Protein AF-A0A412DRZ0-F1 (afdb_monomer_lite)

pLDDT: mean 76.47, std 14.89, range [43.38, 94.06]

Foldseek 3Di:
DFDKDKDKDADPPPPPFAKWKAWPPPRDTFDWDADPRRMIMGIDTPPTDMDMDGPVPDPPPPPPPDDDPPPDDPDPPDDDPDDPDDDDDDD

Radius of gyration: 24.45 Å; chains: 1; bounding box: 36×62×48 Å

Sequence (91 aa):
MAQENKYCVQNFWNDEADLEVFQVDNGVKIKFGKDADGVICFLTKPGKEYIIRSSDYAKKDRTVFAGTPNREVKKLGNRILGKLNGWNDFN

Structure (mmCIF, N/CA/C/O backbone):
data_AF-A0A412DRZ0-F1
#
_entry.id   AF-A0A412DRZ0-F1
#
loop_
_atom_site.group_PDB
_atom_site.id
_atom_site.type_symbol
_atom_site.label_atom_id
_atom_site.label_alt_id
_atom_site.label_comp_id
_atom_site.label_asym_id
_atom_site.label_entity_id
_atom_site.label_seq_id
_atom_site.pdbx_PDB_ins_code
_atom_site.Cartn_x
_atom_site.Cartn_y
_atom_site.Cartn_z
_atom_site.occupancy
_atom_site.B_iso_or_equiv
_atom_site.auth_seq_id
_atom_site.auth_comp_id
_atom_site.auth_asym_id
_atom_site.auth_atom_id
_atom_site.pdbx_PDB_model_num
ATOM 1 N N . MET A 1 1 ? -17.966 4.559 18.828 1.00 52.28 1 MET A N 1
ATOM 2 C CA . MET A 1 1 ? -17.127 5.032 17.704 1.00 52.28 1 MET A CA 1
ATOM 3 C C . MET A 1 1 ? -16.071 3.969 17.453 1.00 52.28 1 MET A C 1
ATOM 5 O O . MET A 1 1 ? -15.502 3.497 18.427 1.00 52.28 1 MET A O 1
ATOM 9 N N . ALA A 1 2 ? -15.891 3.505 16.214 1.00 64.06 2 ALA A N 1
ATOM 10 C CA . ALA A 1 2 ? -14.884 2.482 15.922 1.00 64.06 2 ALA A CA 1
ATOM 11 C C . ALA A 1 2 ? -13.487 3.070 16.161 1.00 64.06 2 ALA A C 1
ATOM 13 O O . ALA A 1 2 ? -13.198 4.153 15.660 1.00 64.06 2 ALA A O 1
ATOM 14 N N . GLN A 1 3 ? -12.660 2.387 16.951 1.00 78.06 3 GLN A N 1
ATOM 15 C CA . GLN A 1 3 ? -11.289 2.812 17.219 1.00 78.06 3 GLN A CA 1
ATOM 16 C C . GLN A 1 3 ? -10.468 2.737 15.927 1.00 78.06 3 GLN A C 1
ATOM 18 O O . GLN A 1 3 ? -10.490 1.714 15.241 1.00 78.06 3 GLN A O 1
ATOM 23 N N . GLU A 1 4 ? -9.775 3.823 15.594 1.00 86.38 4 GLU A N 1
ATOM 24 C CA . GLU A 1 4 ? -8.863 3.886 14.454 1.00 86.38 4 GLU A CA 1
ATOM 25 C C . GLU A 1 4 ? -7.421 3.784 14.957 1.00 86.38 4 GLU A C 1
ATOM 27 O O . GLU A 1 4 ? -7.021 4.505 15.870 1.00 86.38 4 GLU A O 1
ATOM 32 N N . ASN A 1 5 ? -6.648 2.872 1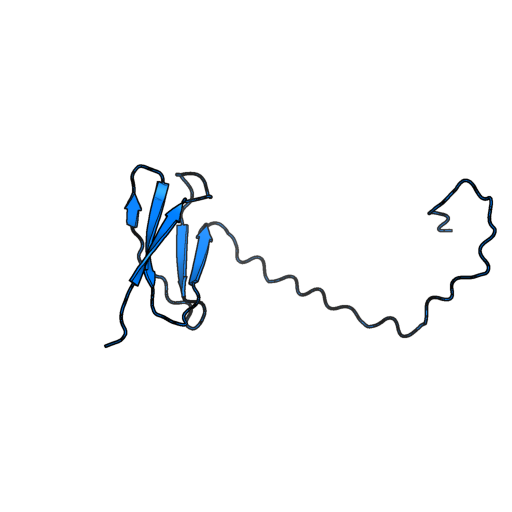4.370 1.00 91.38 5 ASN A N 1
ATOM 33 C CA . ASN A 1 5 ? -5.263 2.606 14.744 1.00 91.38 5 ASN A CA 1
ATOM 34 C C . ASN A 1 5 ? -4.326 3.039 13.618 1.00 91.38 5 ASN A C 1
ATOM 36 O O . ASN A 1 5 ? -4.555 2.714 12.450 1.00 91.38 5 ASN A O 1
ATOM 40 N N . LYS A 1 6 ? -3.243 3.740 13.963 1.00 93.31 6 LYS A N 1
ATOM 41 C CA . LYS A 1 6 ? -2.191 4.089 13.005 1.00 93.31 6 LYS A CA 1
ATOM 42 C C . LYS A 1 6 ? -1.389 2.836 12.653 1.00 93.31 6 LYS A C 1
ATOM 44 O O . LYS A 1 6 ? -0.843 2.187 13.540 1.00 93.31 6 LYS A O 1
ATOM 49 N N . TYR A 1 7 ? -1.301 2.529 11.367 1.00 92.56 7 TYR A N 1
ATOM 50 C CA . TYR A 1 7 ? -0.440 1.488 10.819 1.00 92.56 7 TYR A CA 1
ATOM 51 C C . TYR A 1 7 ? 0.608 2.133 9.916 1.00 92.56 7 TYR A C 1
ATOM 53 O O . TYR A 1 7 ? 0.281 3.052 9.165 1.00 92.56 7 TYR A O 1
ATOM 61 N N . CYS A 1 8 ? 1.852 1.665 10.004 1.00 93.12 8 CYS A N 1
ATOM 62 C CA . CYS A 1 8 ? 2.970 2.145 9.202 1.00 93.12 8 CYS A CA 1
ATOM 63 C C . CYS A 1 8 ? 3.745 0.958 8.632 1.00 93.12 8 CYS A C 1
ATOM 65 O O . CYS A 1 8 ? 3.967 -0.026 9.337 1.00 93.12 8 CYS A O 1
ATOM 67 N N . VAL A 1 9 ? 4.162 1.054 7.373 1.00 91.38 9 VAL A N 1
ATOM 68 C CA . VAL A 1 9 ? 4.921 0.006 6.683 1.00 91.38 9 VAL A CA 1
ATOM 69 C C . VAL A 1 9 ? 5.925 0.626 5.715 1.00 91.38 9 VAL A C 1
ATOM 71 O O . VAL A 1 9 ? 5.664 1.685 5.146 1.00 91.38 9 VAL A O 1
ATOM 74 N N . GLN A 1 10 ? 7.079 -0.022 5.536 1.00 89.94 10 GLN A N 1
ATOM 75 C CA . GLN A 1 10 ? 8.071 0.399 4.549 1.00 89.94 10 GLN A CA 1
ATOM 76 C C . GLN A 1 10 ? 7.474 0.307 3.142 1.00 89.94 10 GLN A C 1
ATOM 78 O O . GLN A 1 10 ? 6.862 -0.703 2.786 1.00 89.94 10 GLN A O 1
ATOM 83 N N . ASN A 1 11 ? 7.657 1.347 2.335 1.00 87.06 11 ASN A N 1
ATOM 84 C CA . ASN A 1 11 ? 7.318 1.287 0.927 1.00 87.06 11 ASN A CA 1
ATOM 85 C C . ASN A 1 11 ? 8.315 0.388 0.183 1.00 87.06 11 ASN A C 1
ATOM 87 O O . ASN A 1 11 ? 9.516 0.648 0.182 1.00 87.06 11 ASN A O 1
ATOM 91 N N . PHE A 1 12 ? 7.800 -0.657 -0.463 1.00 81.31 12 PHE A N 1
ATOM 92 C CA . PHE A 1 12 ? 8.589 -1.598 -1.263 1.00 81.31 12 PHE A CA 1
ATOM 93 C C . PHE A 1 12 ? 8.589 -1.276 -2.763 1.00 81.31 12 PHE A C 1
ATOM 95 O O . PHE A 1 12 ? 9.330 -1.897 -3.522 1.00 81.31 12 PHE A O 1
ATOM 102 N N . TRP A 1 13 ? 7.761 -0.330 -3.202 1.00 76.75 13 TRP A N 1
ATOM 103 C CA . TRP A 1 13 ? 7.748 0.170 -4.572 1.00 76.75 13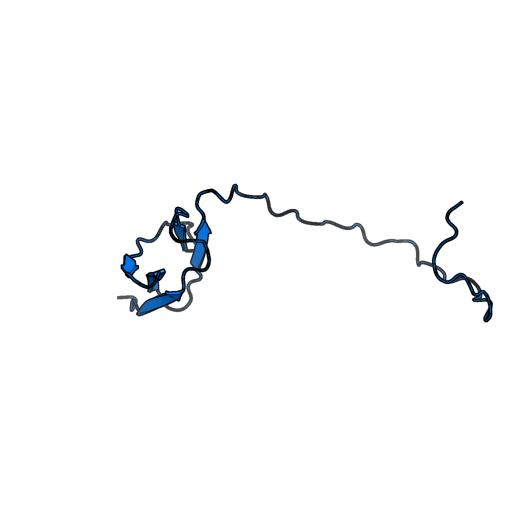 TRP A CA 1
ATOM 104 C C . TRP A 1 13 ? 8.545 1.469 -4.575 1.00 76.75 13 TRP A C 1
ATOM 106 O O . TRP A 1 13 ? 8.233 2.344 -3.782 1.00 76.75 13 TRP A O 1
ATOM 116 N N . ASN A 1 14 ? 9.591 1.572 -5.395 1.00 71.38 14 ASN A N 1
ATOM 117 C CA . ASN A 1 14 ? 10.504 2.725 -5.464 1.00 71.38 14 ASN A CA 1
ATOM 118 C C . ASN A 1 14 ? 9.819 4.088 -5.252 1.00 71.38 14 ASN A C 1
ATOM 120 O O . ASN A 1 14 ? 8.649 4.261 -5.584 1.00 71.38 14 ASN A O 1
ATOM 124 N N . ASP A 1 15 ? 10.561 5.081 -4.759 1.00 69.88 15 ASP A N 1
ATOM 125 C CA . ASP A 1 15 ? 9.990 6.353 -4.295 1.00 69.88 15 ASP A CA 1
ATOM 126 C C . ASP A 1 15 ? 9.131 7.129 -5.304 1.00 69.88 15 ASP A C 1
ATOM 128 O O . ASP A 1 15 ? 8.314 7.945 -4.876 1.00 69.88 15 ASP A O 1
ATOM 132 N N . GLU A 1 16 ? 9.292 6.845 -6.594 1.00 64.75 16 GLU A N 1
ATOM 133 C CA . GLU A 1 16 ? 8.579 7.445 -7.724 1.00 64.75 16 GLU A CA 1
ATOM 134 C C . GLU A 1 16 ? 7.241 6.762 -8.058 1.00 64.75 16 GLU A C 1
ATOM 136 O O . GLU A 1 16 ? 6.477 7.278 -8.867 1.00 64.75 16 GLU A O 1
ATOM 141 N N . ALA A 1 17 ? 6.940 5.600 -7.468 1.00 71.75 17 ALA A N 1
ATOM 142 C CA . ALA A 1 17 ? 5.706 4.884 -7.756 1.00 71.75 17 ALA A CA 1
ATOM 143 C C . ALA A 1 17 ? 4.506 5.573 -7.092 1.00 71.75 17 ALA A C 1
ATOM 145 O O . ALA A 1 17 ? 4.431 5.682 -5.865 1.00 71.75 17 ALA A O 1
ATOM 146 N N . ASP A 1 18 ? 3.515 5.954 -7.896 1.00 82.56 18 ASP A N 1
ATOM 147 C CA . ASP A 1 18 ? 2.230 6.423 -7.388 1.00 82.56 18 ASP A CA 1
ATOM 148 C C . ASP A 1 18 ? 1.521 5.273 -6.665 1.00 82.56 18 ASP A C 1
ATOM 150 O O . ASP A 1 18 ? 1.171 4.264 -7.277 1.00 82.56 18 ASP A O 1
ATOM 154 N N . LEU A 1 19 ? 1.311 5.407 -5.355 1.00 87.88 19 LEU A N 1
ATOM 155 C CA . LEU A 1 19 ? 0.697 4.379 -4.514 1.00 87.88 19 LEU A CA 1
ATOM 156 C C . LEU A 1 19 ? -0.762 4.677 -4.193 1.00 87.88 19 LEU A C 1
ATOM 158 O O . LEU A 1 19 ? -1.200 5.821 -4.057 1.00 87.88 19 LEU A O 1
ATOM 162 N N . GLU A 1 20 ? -1.511 3.607 -3.969 1.00 90.94 20 GLU A N 1
ATOM 163 C CA . GLU A 1 20 ? -2.886 3.665 -3.518 1.00 90.94 20 GLU A CA 1
ATOM 164 C C . GLU A 1 20 ? -3.140 2.648 -2.406 1.00 90.94 20 GLU A C 1
ATOM 166 O O . GLU A 1 20 ? -2.692 1.500 -2.473 1.00 90.94 20 GLU A O 1
ATOM 171 N N . VAL A 1 21 ? -3.914 3.066 -1.404 1.00 91.62 21 VAL A N 1
ATOM 172 C CA . VAL A 1 21 ? -4.391 2.202 -0.321 1.00 91.62 21 VAL A CA 1
ATOM 173 C C . VAL A 1 21 ? -5.909 2.123 -0.402 1.00 91.62 21 VAL A C 1
ATOM 175 O O . VAL A 1 21 ? -6.575 3.158 -0.448 1.00 91.62 21 VAL A O 1
ATOM 178 N N . PHE A 1 22 ? -6.468 0.914 -0.402 1.00 92.44 22 PHE A N 1
ATOM 179 C CA . PHE A 1 22 ? -7.916 0.693 -0.427 1.00 92.44 22 PHE A CA 1
ATOM 180 C C . PHE A 1 22 ? -8.345 -0.310 0.627 1.00 92.44 22 PHE A C 1
ATOM 182 O O . PHE A 1 22 ? -7.635 -1.277 0.899 1.00 92.44 22 PHE A O 1
ATOM 189 N N . GLN A 1 23 ? -9.538 -0.117 1.174 1.00 91.81 23 GLN A N 1
ATOM 190 C CA . GLN A 1 23 ? -10.185 -1.118 2.011 1.00 91.81 23 GLN A CA 1
ATOM 191 C C . GLN A 1 23 ? -10.848 -2.187 1.126 1.00 91.81 23 GLN A C 1
ATOM 193 O O . GLN A 1 23 ? -11.502 -1.863 0.135 1.00 91.81 23 GLN A O 1
ATOM 198 N N . VAL A 1 24 ? -10.660 -3.466 1.457 1.00 89.31 24 VAL A N 1
ATOM 199 C CA . VAL A 1 24 ? -11.089 -4.592 0.602 1.00 89.31 24 VAL A CA 1
ATOM 200 C C . VAL A 1 24 ? -12.610 -4.712 0.507 1.00 89.31 24 VAL A C 1
ATOM 202 O O . VAL A 1 24 ? -13.137 -5.040 -0.551 1.00 89.31 24 VAL A O 1
ATOM 205 N N . ASP A 1 25 ? -13.321 -4.444 1.601 1.00 88.38 25 ASP A N 1
ATOM 206 C CA . ASP A 1 25 ? -14.762 -4.698 1.715 1.00 88.38 25 ASP A CA 1
ATOM 207 C C . ASP A 1 25 ? -15.634 -3.739 0.890 1.00 88.38 25 ASP A C 1
ATOM 209 O O . ASP A 1 25 ? -16.680 -4.142 0.389 1.00 88.38 25 ASP A O 1
ATOM 213 N N . ASN A 1 26 ? -15.220 -2.481 0.748 1.00 86.50 26 ASN A N 1
ATOM 214 C CA . ASN A 1 26 ? -15.984 -1.423 0.087 1.00 86.50 26 ASN A CA 1
ATOM 215 C C . ASN A 1 26 ? -15.219 -0.754 -1.068 1.00 86.50 26 ASN A C 1
ATOM 217 O O . ASN A 1 26 ? -15.786 0.085 -1.765 1.00 86.50 26 ASN A O 1
ATOM 221 N N . GLY A 1 27 ? -13.942 -1.097 -1.271 1.00 86.38 27 GLY A N 1
ATOM 222 C CA . GLY A 1 27 ? -13.089 -0.504 -2.302 1.00 86.38 27 GLY A CA 1
ATOM 223 C C . GLY A 1 27 ? -12.769 0.977 -2.081 1.00 86.38 27 GLY A C 1
ATOM 224 O O . GLY A 1 27 ? -12.288 1.635 -3.002 1.00 86.38 27 GLY A O 1
ATOM 225 N N . VAL A 1 28 ? -13.042 1.528 -0.894 1.00 91.12 28 VAL A N 1
ATOM 226 C CA . VAL A 1 28 ? -12.827 2.949 -0.598 1.00 91.12 28 VAL A CA 1
ATOM 227 C C . VAL A 1 28 ? -11.334 3.232 -0.501 1.00 91.12 28 VAL A C 1
ATOM 229 O O . VAL A 1 28 ? -10.605 2.557 0.230 1.00 91.12 28 VAL A O 1
ATOM 232 N N . LYS A 1 29 ? -10.888 4.262 -1.230 1.00 92.06 29 LYS A N 1
ATOM 233 C CA . LYS A 1 29 ? -9.509 4.755 -1.180 1.00 92.06 29 LYS A CA 1
ATOM 234 C C . LYS A 1 29 ? -9.254 5.469 0.142 1.00 92.06 29 LYS A C 1
ATOM 236 O O . LYS A 1 29 ? -10.028 6.335 0.548 1.00 92.06 29 LYS A O 1
ATOM 241 N N . ILE A 1 30 ? -8.144 5.135 0.784 1.00 92.38 30 ILE A N 1
ATOM 242 C CA . ILE A 1 30 ? -7.720 5.708 2.057 1.00 92.38 30 ILE A CA 1
ATOM 243 C C . ILE A 1 30 ? -6.547 6.643 1.818 1.00 92.38 30 ILE A C 1
ATOM 245 O O . ILE A 1 30 ? -5.636 6.355 1.043 1.00 92.38 30 ILE A O 1
ATOM 249 N N . LYS A 1 31 ? -6.582 7.790 2.497 1.00 91.44 31 LYS A N 1
ATOM 250 C CA . LYS A 1 31 ? -5.462 8.728 2.510 1.00 91.44 31 LYS A CA 1
ATOM 251 C C . LYS A 1 31 ? -4.345 8.162 3.381 1.00 91.44 31 LYS A C 1
ATOM 253 O O . LYS A 1 31 ? -4.595 7.733 4.506 1.00 91.44 31 LYS A O 1
ATOM 258 N N . PHE A 1 32 ? -3.125 8.212 2.875 1.00 92.00 32 PHE A N 1
ATOM 259 C CA . PHE A 1 32 ? -1.922 7.858 3.616 1.00 92.00 32 PHE A CA 1
ATOM 260 C C . PHE A 1 32 ? -0.935 9.027 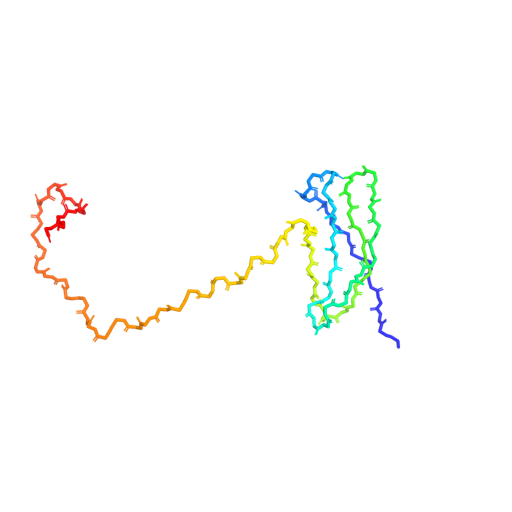3.566 1.00 92.00 32 PHE A C 1
ATOM 262 O O . PHE A 1 32 ? -1.000 9.865 2.666 1.00 92.00 32 PHE A O 1
ATOM 269 N N . GLY A 1 33 ? -0.050 9.095 4.555 1.00 90.12 33 GLY A N 1
ATOM 270 C CA . GLY A 1 33 ? 1.129 9.959 4.532 1.00 90.12 33 GLY A CA 1
ATOM 271 C C . GLY A 1 33 ? 2.371 9.143 4.187 1.00 90.12 33 GLY A C 1
ATOM 272 O O . GLY A 1 33 ? 2.433 7.964 4.540 1.00 90.12 33 GLY A O 1
ATOM 273 N N . LYS A 1 34 ? 3.343 9.768 3.519 1.00 87.69 34 LYS A N 1
ATOM 274 C CA . LYS A 1 34 ? 4.673 9.207 3.253 1.00 87.69 34 LYS A CA 1
ATOM 275 C C . LYS A 1 34 ? 5.705 10.002 4.054 1.00 87.69 34 LYS A C 1
ATOM 277 O O . LYS A 1 34 ? 5.675 11.230 4.016 1.00 87.69 34 LYS A O 1
ATOM 282 N N . ASP A 1 35 ? 6.558 9.306 4.790 1.00 84.19 35 ASP A N 1
ATOM 283 C CA . ASP A 1 35 ? 7.685 9.894 5.518 1.00 84.19 35 ASP A CA 1
ATOM 284 C C . ASP A 1 35 ? 8.942 9.977 4.630 1.00 84.19 35 ASP A C 1
ATOM 286 O O . ASP A 1 35 ? 8.996 9.354 3.565 1.00 84.19 35 ASP A O 1
ATOM 290 N N . ALA A 1 36 ? 9.957 10.723 5.071 1.00 75.62 36 ALA A N 1
ATOM 291 C CA . ALA A 1 36 ? 11.223 10.919 4.363 1.00 75.62 36 ALA A CA 1
ATOM 292 C C . ALA A 1 36 ? 11.985 9.603 4.115 1.00 75.62 36 ALA A C 1
ATOM 294 O O . ALA A 1 36 ? 12.637 9.466 3.085 1.00 75.62 36 ALA A O 1
ATOM 295 N N . ASP A 1 37 ? 11.829 8.615 5.000 1.00 83.44 37 ASP A N 1
ATOM 296 C CA . ASP A 1 37 ? 12.465 7.293 4.893 1.00 83.44 37 ASP A CA 1
ATOM 297 C C . ASP A 1 37 ? 11.681 6.304 4.006 1.00 83.44 37 ASP A C 1
ATOM 299 O O . ASP A 1 37 ? 11.913 5.093 4.025 1.00 83.44 37 ASP A O 1
ATOM 303 N N . GLY A 1 38 ? 10.686 6.790 3.257 1.00 84.06 38 GLY A N 1
ATOM 304 C CA . GLY A 1 38 ? 9.851 5.944 2.407 1.00 84.06 38 GLY A CA 1
ATOM 305 C C . GLY A 1 38 ? 8.873 5.070 3.196 1.00 84.06 38 GLY A C 1
ATOM 306 O O . GLY A 1 38 ? 8.367 4.083 2.674 1.00 84.06 38 GLY A O 1
AT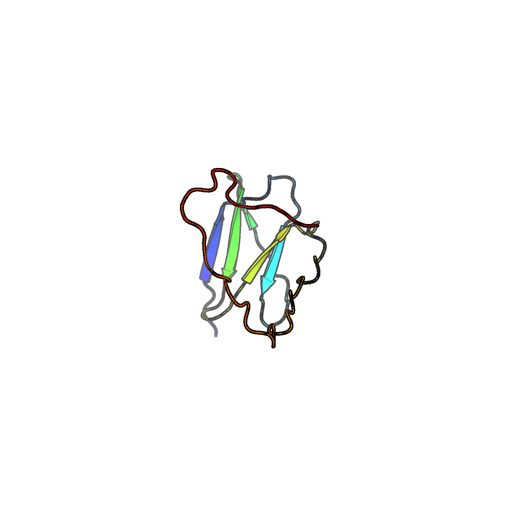OM 307 N N . VAL A 1 39 ? 8.565 5.407 4.449 1.00 90.06 39 VAL A N 1
ATOM 308 C CA . VAL A 1 39 ? 7.526 4.723 5.233 1.00 90.06 39 VAL A CA 1
ATOM 309 C C . VAL A 1 39 ? 6.162 5.315 4.891 1.00 90.06 39 VAL A C 1
ATOM 311 O O . VAL A 1 39 ? 5.983 6.531 4.910 1.00 90.06 39 VAL A O 1
ATOM 314 N N . ILE A 1 40 ? 5.175 4.466 4.613 1.00 92.38 40 ILE A N 1
ATOM 315 C CA . ILE A 1 40 ? 3.784 4.887 4.427 1.00 92.38 40 ILE A CA 1
ATOM 316 C C . ILE A 1 40 ? 2.973 4.602 5.687 1.00 92.38 40 ILE A C 1
ATOM 318 O O . ILE A 1 40 ? 3.064 3.519 6.263 1.00 92.38 40 ILE A O 1
ATOM 322 N N . CYS A 1 41 ? 2.153 5.563 6.107 1.00 93.19 41 CYS A N 1
ATOM 323 C CA . CYS A 1 41 ? 1.309 5.446 7.292 1.00 93.19 41 CYS A CA 1
ATOM 324 C C . CYS A 1 41 ? -0.145 5.825 6.997 1.00 93.19 41 CYS A C 1
ATOM 326 O O . CYS A 1 41 ? -0.414 6.847 6.363 1.00 93.19 41 CYS A O 1
ATOM 328 N N . PHE A 1 42 ? -1.094 5.045 7.513 1.00 93.88 42 PHE A N 1
ATOM 329 C CA . PHE A 1 42 ? -2.532 5.287 7.368 1.00 93.88 42 PHE A CA 1
ATOM 330 C C . PHE A 1 42 ? -3.323 4.768 8.574 1.00 93.88 42 PHE A C 1
ATOM 332 O O . PHE A 1 42 ? -2.812 4.014 9.404 1.00 93.88 42 PHE A O 1
ATOM 339 N N . LEU A 1 43 ? -4.576 5.213 8.696 1.00 94.06 43 LEU A N 1
ATOM 340 C CA . LEU A 1 43 ? -5.485 4.775 9.754 1.00 94.06 43 LEU A CA 1
ATOM 341 C C . LEU A 1 43 ? -6.222 3.500 9.339 1.00 94.06 43 LEU A C 1
ATOM 343 O O . LEU A 1 43 ? -6.725 3.386 8.221 1.00 94.06 43 LEU A O 1
ATOM 347 N N . THR A 1 44 ? -6.303 2.553 10.267 1.00 93.25 44 THR A N 1
ATOM 348 C CA . THR A 1 44 ? -6.927 1.238 10.091 1.00 93.25 44 THR A CA 1
ATOM 349 C C . THR A 1 44 ? -8.016 1.016 11.128 1.00 93.25 44 THR A C 1
ATOM 351 O O . THR A 1 44 ? -7.989 1.600 12.211 1.00 93.25 44 THR A O 1
ATOM 354 N N . LYS A 1 45 ? -8.981 0.154 10.808 1.00 92.44 45 LYS A N 1
ATOM 355 C CA . LYS A 1 45 ? -10.045 -0.275 11.719 1.00 92.44 45 LYS A CA 1
ATOM 356 C C . LYS A 1 45 ? -9.874 -1.760 12.048 1.00 92.44 45 LYS A C 1
ATOM 358 O O . LYS A 1 45 ? -9.534 -2.533 11.151 1.00 92.44 45 LYS A O 1
ATOM 363 N N . PRO A 1 46 ? -10.126 -2.185 13.299 1.00 90.75 46 PRO A N 1
ATOM 364 C CA . PRO A 1 46 ? -10.077 -3.594 13.672 1.00 90.75 46 PRO A CA 1
ATOM 365 C C . PRO A 1 46 ? -10.969 -4.466 12.779 1.00 90.75 46 PRO A C 1
ATOM 367 O O . PRO A 1 46 ? -12.097 -4.089 12.458 1.00 90.75 46 PRO A O 1
ATOM 370 N N . GLY A 1 47 ? -10.460 -5.639 12.390 1.00 90.00 47 GLY A N 1
ATOM 371 C CA . GLY A 1 47 ? -11.194 -6.607 11.567 1.00 90.00 47 GLY A CA 1
ATOM 372 C C . GLY A 1 47 ? -11.403 -6.188 10.108 1.00 90.00 47 GLY A C 1
ATOM 373 O O . GLY A 1 47 ? -12.276 -6.744 9.444 1.00 90.00 47 GLY A O 1
ATOM 374 N N . LYS A 1 48 ? -10.652 -5.197 9.611 1.00 91.50 48 LYS A N 1
ATOM 375 C CA . LYS A 1 48 ? -10.687 -4.761 8.210 1.00 91.50 48 LYS A CA 1
ATOM 376 C C . LYS A 1 48 ? -9.390 -5.102 7.493 1.00 91.50 48 LYS A C 1
ATOM 378 O O . LYS A 1 48 ? -8.311 -5.029 8.074 1.00 91.50 48 LYS A O 1
ATOM 383 N N . GLU A 1 49 ? -9.522 -5.436 6.216 1.00 93.50 49 GLU A N 1
ATOM 384 C CA . GLU A 1 49 ? -8.403 -5.712 5.322 1.00 93.50 49 GLU A CA 1
ATOM 385 C C . GLU A 1 49 ? -8.161 -4.536 4.380 1.00 93.50 49 GLU A C 1
ATOM 387 O O . GLU A 1 49 ? -9.099 -3.864 3.932 1.00 93.50 49 GLU A O 1
ATOM 392 N N . TYR A 1 50 ? -6.888 -4.322 4.057 1.00 93.06 50 TYR A N 1
ATOM 393 C CA . TYR A 1 50 ? -6.428 -3.225 3.221 1.00 93.06 50 TYR A CA 1
ATOM 394 C C . TYR A 1 50 ? -5.450 -3.742 2.168 1.00 93.06 50 TYR A C 1
ATOM 396 O O . TYR A 1 50 ? -4.632 -4.617 2.445 1.00 93.06 50 TYR A O 1
ATOM 404 N N . ILE A 1 51 ? -5.528 -3.184 0.964 1.00 91.25 51 ILE A N 1
ATOM 405 C CA . ILE A 1 51 ? -4.607 -3.459 -0.139 1.00 91.25 51 ILE A CA 1
ATOM 406 C C . ILE A 1 51 ? -3.797 -2.198 -0.397 1.00 91.25 51 ILE A C 1
ATOM 408 O O . ILE A 1 51 ? -4.368 -1.125 -0.586 1.00 91.25 51 ILE A O 1
ATOM 412 N N . ILE A 1 52 ? -2.479 -2.361 -0.450 1.00 90.25 52 ILE A N 1
ATOM 413 C CA . ILE A 1 52 ? -1.524 -1.343 -0.882 1.00 90.25 52 ILE A CA 1
ATOM 414 C C . ILE A 1 52 ? -1.001 -1.789 -2.243 1.00 90.25 52 ILE A C 1
ATOM 416 O O . ILE A 1 52 ? -0.568 -2.934 -2.390 1.00 90.25 52 ILE A O 1
ATOM 420 N N . ARG A 1 53 ? -1.074 -0.918 -3.248 1.00 87.62 53 ARG A N 1
ATOM 421 C CA . ARG A 1 53 ? -0.577 -1.212 -4.597 1.00 87.62 53 ARG A CA 1
ATOM 422 C C . ARG A 1 53 ? -0.064 0.048 -5.283 1.00 87.62 53 ARG A C 1
ATOM 424 O O . ARG A 1 53 ? -0.491 1.147 -4.942 1.00 87.62 53 ARG A O 1
ATOM 431 N N . SER A 1 54 ? 0.778 -0.128 -6.296 1.00 86.50 54 SER A N 1
ATOM 432 C CA . SER A 1 54 ? 1.036 0.928 -7.278 1.00 86.50 54 SER A CA 1
ATOM 433 C C . SER A 1 54 ? -0.217 1.173 -8.131 1.00 86.50 54 SER A C 1
ATOM 435 O O . SER A 1 54 ? -0.941 0.233 -8.463 1.00 86.50 54 SER A O 1
ATOM 437 N N . SER A 1 55 ? -0.489 2.433 -8.453 1.00 79.06 55 SER A N 1
ATOM 438 C CA . SER A 1 55 ? -1.590 2.882 -9.309 1.00 79.06 55 SER A CA 1
ATOM 439 C C . SER A 1 55 ? -1.426 2.397 -10.755 1.00 79.06 55 SER A C 1
ATOM 441 O O . SER A 1 55 ? -2.410 1.995 -11.375 1.00 79.06 55 SER A O 1
ATOM 443 N N . ASP A 1 56 ? -0.180 2.301 -11.232 1.00 73.44 56 ASP A N 1
ATOM 444 C CA . ASP A 1 56 ? 0.191 1.733 -12.535 1.00 73.44 56 ASP A CA 1
ATOM 445 C C . ASP A 1 56 ? 0.034 0.213 -12.592 1.00 73.44 56 ASP A C 1
ATOM 447 O O . ASP A 1 56 ? 0.166 -0.400 -13.657 1.00 73.44 56 ASP A O 1
ATOM 451 N N . TYR A 1 57 ? -0.265 -0.427 -11.455 1.00 67.00 57 TYR A N 1
ATOM 452 C CA . TYR A 1 57 ? -0.687 -1.815 -11.444 1.00 67.00 57 TYR A CA 1
ATOM 453 C C . TYR A 1 57 ? -2.066 -1.890 -12.100 1.00 67.00 57 TYR A C 1
ATOM 455 O O . TYR A 1 57 ? -3.106 -1.891 -11.431 1.00 67.00 57 TYR A O 1
ATOM 463 N N . ALA A 1 58 ? -2.063 -1.970 -13.436 1.00 56.62 58 ALA A N 1
ATOM 464 C CA . ALA A 1 58 ? -3.202 -2.393 -14.225 1.00 56.62 58 ALA A CA 1
ATOM 465 C C . ALA A 1 58 ? -3.826 -3.569 -13.480 1.00 56.62 58 ALA A C 1
ATOM 467 O O . ALA A 1 58 ? -3.100 -4.491 -13.093 1.00 56.62 58 ALA A O 1
ATOM 468 N N . LYS A 1 59 ? -5.138 -3.505 -13.215 1.00 57.56 59 LYS A N 1
ATOM 469 C CA . LYS A 1 59 ? -5.911 -4.641 -12.704 1.00 57.56 59 LYS A CA 1
ATOM 470 C C . LYS A 1 59 ? -5.617 -5.812 -13.641 1.00 57.56 59 LYS A C 1
ATOM 472 O O . LYS A 1 59 ? -6.293 -5.979 -14.647 1.00 57.56 59 LYS A O 1
ATOM 477 N N . LYS A 1 60 ? -4.581 -6.600 -13.354 1.00 52.38 60 LYS A N 1
ATOM 478 C CA . LYS A 1 60 ? -4.430 -7.912 -13.945 1.00 52.38 60 LYS A CA 1
ATOM 479 C C . LYS A 1 60 ? -5.636 -8.636 -13.403 1.00 52.38 60 LYS A C 1
ATOM 481 O O . LYS A 1 60 ? -5.696 -8.907 -12.200 1.00 52.38 60 LYS A O 1
ATOM 486 N N . ASP A 1 61 ? -6.635 -8.818 -14.260 1.00 57.00 61 ASP A N 1
ATOM 487 C CA . ASP A 1 61 ? -7.748 -9.698 -13.967 1.00 57.00 61 ASP A CA 1
ATOM 488 C C . ASP A 1 61 ? -7.153 -10.948 -13.341 1.00 57.00 61 ASP A C 1
ATOM 490 O O . ASP A 1 61 ? -6.172 -11.498 -13.856 1.00 57.00 61 ASP A O 1
ATOM 494 N N . ARG A 1 62 ? -7.665 -11.327 -12.164 1.00 57.94 62 ARG A N 1
ATOM 495 C CA . ARG A 1 62 ? -7.215 -12.546 -11.498 1.00 57.94 62 ARG A CA 1
ATOM 496 C C . ARG A 1 62 ? -7.329 -13.649 -12.538 1.00 57.94 62 ARG A C 1
ATOM 498 O O . ARG A 1 62 ? -8.440 -14.016 -12.913 1.00 57.94 62 ARG A O 1
ATOM 505 N N . THR A 1 63 ? -6.199 -14.159 -13.018 1.00 57.81 63 THR A N 1
ATOM 506 C CA . THR A 1 63 ? -6.193 -15.343 -13.866 1.00 57.81 63 THR A CA 1
ATOM 507 C C . THR A 1 63 ? -6.622 -16.494 -12.971 1.00 57.81 63 THR A C 1
ATOM 509 O O . THR A 1 63 ? -5.823 -17.075 -12.239 1.00 57.81 63 THR A O 1
ATOM 512 N N . VAL A 1 64 ? -7.926 -16.755 -12.941 1.00 63.75 64 VAL A N 1
ATOM 513 C CA . VAL A 1 64 ? -8.478 -17.915 -12.258 1.00 63.75 64 VAL A CA 1
ATOM 514 C C . VAL A 1 64 ? -8.152 -19.103 -13.144 1.00 63.75 64 VAL A C 1
ATOM 516 O O . VAL A 1 64 ? -8.792 -19.329 -14.168 1.00 63.75 64 VAL A O 1
ATOM 519 N N . PHE A 1 65 ? -7.114 -19.845 -12.770 1.00 66.12 65 PHE A N 1
ATOM 520 C CA . PHE A 1 65 ? -6.817 -21.121 -13.398 1.00 66.12 65 PHE A CA 1
ATOM 521 C C . PHE A 1 65 ? -7.912 -22.111 -12.996 1.00 66.12 65 PHE A C 1
ATOM 523 O O . PHE A 1 65 ? -7.891 -22.680 -11.906 1.00 66.12 65 PHE A O 1
ATOM 530 N N . ALA A 1 66 ? -8.902 -22.277 -13.866 1.00 69.44 66 ALA A N 1
ATOM 531 C CA . ALA A 1 66 ? -9.884 -23.341 -13.759 1.00 69.44 66 ALA A CA 1
ATOM 532 C C . ALA A 1 66 ? -9.343 -24.572 -14.494 1.00 69.44 66 ALA A C 1
ATOM 534 O O . ALA A 1 66 ? -9.050 -24.516 -15.687 1.00 69.44 66 ALA A O 1
ATOM 535 N N . GLY A 1 67 ? -9.187 -25.678 -13.773 1.00 69.56 67 GLY A N 1
ATOM 536 C CA . GLY A 1 67 ? -8.841 -26.972 -14.349 1.00 69.56 67 GLY A CA 1
ATOM 537 C C . GLY A 1 67 ? -10.033 -27.912 -14.266 1.00 69.56 67 GLY A C 1
ATOM 538 O O . GLY A 1 67 ? -10.645 -28.051 -13.208 1.00 69.56 67 GLY A O 1
ATOM 539 N N . THR A 1 68 ? -10.359 -28.587 -15.363 1.00 76.69 68 THR A N 1
ATOM 540 C CA . THR A 1 68 ? -11.272 -29.729 -15.320 1.00 76.69 68 THR A CA 1
ATOM 541 C C . THR A 1 68 ? -10.533 -30.892 -14.654 1.00 76.69 68 THR A C 1
ATOM 543 O O . THR A 1 68 ? -9.426 -31.215 -15.095 1.00 76.69 68 THR A O 1
ATOM 546 N N . PRO A 1 69 ? -11.087 -31.544 -13.614 1.00 69.06 69 PRO A N 1
ATOM 547 C CA . PRO A 1 69 ? -10.480 -32.747 -13.064 1.00 69.06 69 PRO A CA 1
ATOM 548 C C . PRO A 1 69 ? -10.271 -33.765 -14.183 1.00 69.06 69 PRO A C 1
ATOM 550 O O . PRO A 1 69 ? -11.204 -34.055 -14.937 1.00 69.06 69 PRO A O 1
ATOM 553 N N . ASN A 1 70 ? -9.053 -34.294 -14.305 1.00 71.19 70 ASN A N 1
ATOM 554 C CA . ASN A 1 70 ? -8.782 -35.356 -15.261 1.00 71.19 70 ASN A CA 1
ATOM 555 C C . ASN A 1 70 ? -9.624 -36.580 -14.865 1.00 71.19 70 ASN A C 1
ATOM 557 O O . ASN A 1 70 ? -9.353 -37.213 -13.846 1.00 71.19 70 ASN A O 1
ATOM 561 N N . ARG A 1 71 ? -10.681 -36.870 -15.635 1.00 71.19 71 ARG A N 1
ATOM 562 C CA . ARG A 1 71 ? -11.593 -38.002 -15.382 1.00 71.19 71 ARG A CA 1
ATOM 563 C C . ARG A 1 71 ? -10.955 -39.346 -15.726 1.00 71.19 71 ARG A C 1
ATOM 565 O O . ARG A 1 71 ? -11.496 -40.389 -15.374 1.00 71.19 71 ARG A O 1
ATOM 572 N N . GLU A 1 72 ? -9.800 -39.315 -16.379 1.00 72.19 72 GLU A N 1
ATOM 573 C CA . GLU A 1 72 ? -9.005 -40.489 -16.682 1.00 72.19 72 GLU A CA 1
ATOM 574 C C . GLU A 1 72 ? -7.848 -40.590 -15.690 1.00 72.19 72 GLU A C 1
ATOM 576 O O . GLU A 1 72 ? -6.976 -39.722 -15.602 1.00 72.19 72 GLU A O 1
ATOM 581 N N . VAL A 1 73 ? -7.828 -41.673 -14.917 1.00 68.19 73 VAL A N 1
ATOM 582 C CA . VAL A 1 73 ? -6.701 -41.977 -14.034 1.00 68.19 73 VAL A CA 1
ATOM 583 C C . VAL A 1 73 ? -5.459 -42.160 -14.906 1.00 68.19 73 VAL A C 1
ATOM 585 O O . VAL A 1 73 ? -5.416 -43.073 -15.732 1.00 68.19 73 VAL A O 1
ATOM 588 N N . LYS A 1 74 ? -4.432 -41.320 -14.715 1.00 68.38 74 LYS A N 1
ATOM 589 C CA . LYS A 1 74 ? -3.123 -41.527 -15.349 1.00 68.38 74 LYS A CA 1
ATOM 590 C C . LYS A 1 74 ? -2.571 -42.867 -14.866 1.00 68.38 74 LYS A C 1
ATOM 592 O O . LYS A 1 74 ? -2.127 -42.985 -13.725 1.00 68.38 74 LYS A O 1
ATOM 597 N N . LYS A 1 75 ? -2.616 -43.887 -15.721 1.00 68.25 75 LYS A N 1
ATOM 598 C CA . LYS A 1 75 ? -2.018 -45.189 -15.429 1.00 68.25 75 LYS A CA 1
ATOM 599 C C . LYS A 1 75 ? -0.518 -45.072 -15.658 1.00 68.25 75 LYS A C 1
ATOM 601 O O . LYS A 1 75 ? -0.066 -44.929 -16.790 1.00 68.25 75 LYS A O 1
ATOM 606 N N . LEU A 1 76 ? 0.254 -45.117 -14.576 1.00 61.16 76 LEU A N 1
ATOM 607 C CA . LEU A 1 76 ? 1.686 -45.373 -14.675 1.00 61.16 76 LEU A CA 1
ATOM 608 C C . LEU A 1 76 ? 1.841 -46.801 -15.206 1.00 61.16 76 LEU A C 1
ATOM 610 O O . LEU A 1 76 ? 1.539 -47.760 -14.499 1.00 61.16 76 LEU A O 1
ATOM 614 N N . GLY A 1 77 ? 2.246 -46.937 -16.469 1.00 64.88 77 GLY A N 1
ATOM 615 C CA . GLY A 1 77 ? 2.645 -48.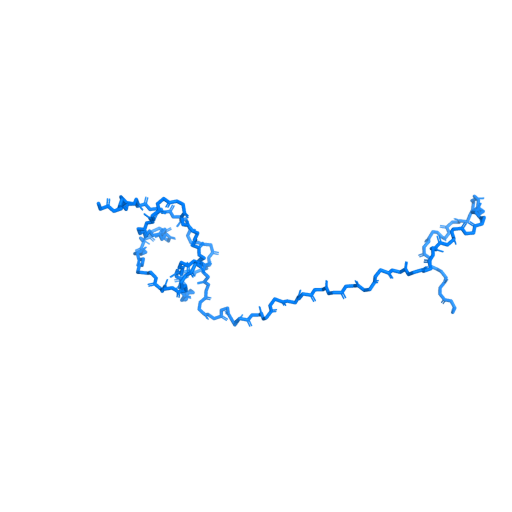228 -17.023 1.00 64.88 77 GLY A CA 1
ATOM 616 C C . GLY A 1 77 ? 3.842 -48.810 -16.265 1.00 64.88 77 GLY A C 1
ATOM 617 O O . GLY A 1 77 ? 4.494 -48.118 -15.477 1.00 64.88 77 GLY A O 1
ATOM 618 N N . ASN A 1 78 ? 4.140 -50.086 -16.510 1.00 66.75 78 ASN A N 1
ATOM 619 C CA . ASN A 1 78 ? 5.269 -50.774 -15.884 1.00 66.75 78 ASN A CA 1
ATOM 620 C C . ASN A 1 78 ? 6.562 -49.968 -16.071 1.00 66.75 78 ASN A C 1
ATOM 622 O O . ASN A 1 78 ? 6.996 -49.706 -17.194 1.00 66.75 78 ASN A O 1
ATOM 626 N N . ARG A 1 79 ? 7.173 -49.557 -14.957 1.00 57.31 79 ARG A N 1
ATOM 627 C CA . ARG A 1 79 ? 8.430 -48.809 -14.975 1.00 57.31 79 ARG A CA 1
ATOM 628 C C . ARG A 1 79 ? 9.568 -49.796 -15.200 1.00 57.31 79 ARG A C 1
ATOM 630 O O . ARG A 1 79 ? 9.777 -50.690 -14.388 1.00 57.31 79 ARG A O 1
ATOM 637 N N . ILE A 1 80 ? 10.315 -49.614 -16.281 1.00 60.91 80 ILE A N 1
ATOM 638 C CA . ILE A 1 80 ? 11.575 -50.329 -16.488 1.00 60.91 80 ILE A CA 1
ATOM 639 C C . ILE A 1 80 ? 12.647 -49.574 -15.696 1.00 60.91 80 ILE A C 1
ATOM 641 O O . ILE A 1 80 ? 12.988 -48.438 -16.032 1.00 60.91 80 ILE A O 1
ATOM 645 N N . LEU A 1 81 ? 13.148 -50.178 -14.618 1.00 60.34 81 LEU A N 1
ATOM 646 C CA . LEU A 1 81 ? 14.320 -49.678 -13.896 1.00 60.34 81 LEU A CA 1
ATOM 647 C C . LEU A 1 81 ? 15.547 -49.792 -14.814 1.00 60.34 81 LEU A C 1
ATOM 649 O O . LEU A 1 81 ? 15.814 -50.867 -15.341 1.00 60.34 81 LEU A O 1
ATOM 653 N N . GLY A 1 82 ? 16.277 -48.689 -15.016 1.00 59.91 82 GLY A N 1
ATOM 654 C CA . GLY A 1 82 ? 17.548 -48.688 -15.756 1.00 59.91 82 GLY A CA 1
ATOM 655 C C . GLY A 1 82 ? 17.588 -47.909 -17.077 1.00 59.91 82 GLY A C 1
ATOM 656 O O . GLY A 1 82 ? 18.630 -47.908 -17.724 1.00 59.91 82 GLY A O 1
ATOM 657 N N . LYS A 1 83 ? 16.525 -47.202 -17.492 1.00 56.31 83 LYS A N 1
ATOM 658 C CA . LYS A 1 83 ? 16.669 -46.195 -18.561 1.00 56.31 83 LYS A CA 1
ATOM 659 C C . LYS A 1 83 ? 17.272 -44.910 -17.985 1.00 56.31 83 LYS A C 1
ATOM 661 O O . LYS A 1 83 ? 16.682 -44.305 -17.095 1.00 56.31 83 LYS A O 1
ATOM 666 N N . LEU A 1 84 ? 18.426 -44.500 -18.518 1.00 56.81 84 LEU A N 1
ATOM 667 C CA . LEU A 1 84 ? 19.130 -43.262 -18.147 1.00 56.81 84 LEU A CA 1
ATOM 668 C C . LEU A 1 84 ? 18.322 -41.993 -18.480 1.00 56.81 84 LEU A C 1
ATOM 670 O O . LEU A 1 84 ? 18.528 -40.943 -17.878 1.00 56.81 84 LEU A O 1
ATOM 674 N N . ASN A 1 85 ? 17.377 -42.100 -19.414 1.00 54.53 85 ASN A N 1
ATOM 675 C CA . ASN A 1 85 ? 16.591 -40.977 -19.907 1.00 54.53 85 ASN A CA 1
ATOM 676 C C . ASN A 1 85 ? 15.295 -40.883 -19.101 1.00 54.53 85 ASN A C 1
ATOM 678 O O . ASN A 1 85 ? 14.217 -41.301 -19.528 1.00 54.53 85 ASN A O 1
ATOM 682 N N . GLY A 1 86 ? 15.431 -40.388 -17.873 1.00 48.03 86 GLY A N 1
ATOM 683 C CA . GLY A 1 86 ? 14.298 -39.869 -17.129 1.00 48.03 86 GLY A CA 1
ATOM 684 C C . GLY A 1 86 ? 13.694 -38.688 -17.885 1.00 48.03 86 GLY A C 1
ATOM 685 O O . GLY A 1 86 ? 14.415 -37.782 -18.280 1.00 48.03 86 GLY A O 1
ATOM 686 N N . TRP A 1 87 ? 12.369 -38.702 -18.031 1.00 54.78 87 TRP A N 1
ATOM 687 C CA . TRP A 1 87 ? 11.565 -37.551 -18.446 1.00 54.78 87 TRP A CA 1
ATOM 688 C C . TRP A 1 87 ? 11.883 -36.982 -19.836 1.00 54.78 87 TRP A C 1
ATOM 690 O O . TRP A 1 87 ? 12.426 -35.891 -19.948 1.00 54.78 87 TRP A O 1
ATOM 700 N N . ASN A 1 88 ? 11.496 -37.707 -20.887 1.00 50.28 88 ASN A N 1
ATOM 701 C CA . ASN A 1 88 ? 10.721 -37.200 -22.032 1.00 50.28 88 ASN A CA 1
ATOM 702 C C . ASN A 1 88 ? 10.901 -38.145 -23.218 1.00 50.28 88 ASN A C 1
ATOM 704 O O . ASN A 1 8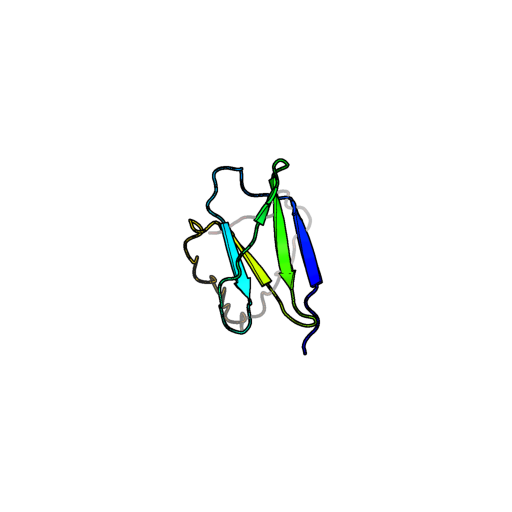8 ? 11.969 -38.170 -23.809 1.00 50.28 88 ASN A O 1
ATOM 708 N N . ASP A 1 89 ? 9.831 -38.834 -23.597 1.00 46.22 89 ASP A N 1
ATOM 709 C CA . ASP A 1 89 ? 9.589 -39.186 -24.994 1.00 46.22 89 ASP A CA 1
ATOM 710 C C . ASP A 1 89 ? 8.118 -38.829 -25.248 1.00 46.22 89 ASP A C 1
ATOM 712 O O . ASP A 1 89 ? 7.208 -39.547 -24.830 1.00 46.22 89 ASP A O 1
ATOM 716 N N . PHE A 1 90 ? 7.889 -37.658 -25.843 1.00 53.19 90 PHE A N 1
ATOM 717 C CA . PHE A 1 90 ? 6.636 -37.346 -26.523 1.00 53.19 90 PHE A CA 1
ATOM 718 C C . PHE A 1 90 ? 6.883 -37.632 -28.005 1.00 53.19 90 PHE A C 1
ATOM 720 O O . PHE A 1 90 ? 7.611 -36.881 -28.651 1.00 53.19 90 PHE A O 1
ATOM 727 N N . ASN A 1 91 ? 6.310 -38.728 -28.502 1.00 43.38 91 ASN A N 1
ATOM 728 C CA . ASN A 1 91 ? 5.938 -38.850 -29.912 1.00 43.38 91 ASN A CA 1
ATOM 729 C C . ASN A 1 91 ? 4.490 -38.390 -30.059 1.00 43.38 91 ASN A C 1
ATOM 731 O O . ASN A 1 91 ? 3.684 -38.760 -29.171 1.00 43.38 91 ASN A O 1
#

Organism: Bacteroides stercoris (NCBI:txid46506)

Secondary structure (DSSP, 8-state):
-PPPEEEEEE--S-TTS-EEEEETTT--EE--EE-TTSEEEEEE-TT--EEEEETT--------------SS----PPP-TT-S--S----